Protein AF-A0A387GV36-F1 (afdb_monomer_lite)

pLDDT: mean 76.76, std 13.98, range [37.62, 91.38]

Radius of gyration: 15.14 Å; chains: 1; bounding box: 38×38×39 Å

Secondary structure (DSSP, 8-state):
------S---EEEEEEEEEETTEEEEEEEETTS-EEEEEEEEEEEE-TTS-EEEEEEESSHHHHHHTTS-HHHHHHHHHHHHHHHHHTT-

Foldseek 3Di:
DPPDPPDDWDWDWDDWDDPDDQKIWTWIATPVGDIDIWIKGWDWDADPVRDTDTDIDTPDPVVVCNCVVDPVVVVVVVVVVVVVVVVVVD

Structure (mmCIF, N/CA/C/O backbone):
data_AF-A0A387GV36-F1
#
_entry.id   AF-A0A387GV36-F1
#
loop_
_atom_site.group_PDB
_atom_site.id
_atom_site.type_symbol
_atom_site.label_atom_id
_atom_site.label_alt_id
_atom_site.label_comp_id
_atom_site.label_asym_id
_atom_site.label_entity_id
_atom_site.label_seq_id
_atom_site.pdbx_PDB_ins_code
_atom_site.Cartn_x
_atom_site.Cartn_y
_atom_site.Cartn_z
_atom_site.occupancy
_atom_site.B_iso_or_equiv
_atom_site.auth_seq_id
_atom_site.auth_comp_id
_atom_site.auth_asym_id
_atom_site.auth_atom_id
_atom_site.pdbx_PDB_model_num
ATOM 1 N N . MET A 1 1 ? -18.823 27.733 18.494 1.00 37.62 1 MET A N 1
ATOM 2 C CA . MET A 1 1 ? -19.306 26.848 17.412 1.00 37.62 1 MET A CA 1
ATOM 3 C C . MET A 1 1 ? -18.266 25.763 17.180 1.00 37.62 1 MET A C 1
ATOM 5 O O . MET A 1 1 ? -17.257 26.045 16.553 1.00 37.62 1 MET A O 1
ATOM 9 N N . LYS A 1 2 ? -18.463 24.562 17.735 1.00 42.84 2 LYS A N 1
ATOM 10 C CA . LYS A 1 2 ? -17.712 23.370 17.316 1.00 42.84 2 LYS A CA 1
ATOM 11 C C . LYS A 1 2 ? -18.437 22.832 16.083 1.00 42.84 2 LYS A C 1
ATOM 13 O O . LYS A 1 2 ? -19.572 22.392 16.214 1.00 42.84 2 LYS A O 1
ATOM 18 N N . LYS A 1 3 ? -17.854 23.002 14.897 1.00 46.22 3 LYS A N 1
ATOM 19 C CA . LYS A 1 3 ? -18.351 22.362 13.675 1.00 46.22 3 LYS A CA 1
ATOM 20 C C . LYS A 1 3 ? -17.850 20.917 13.685 1.00 46.22 3 LYS A C 1
ATOM 22 O O . LYS A 1 3 ? -16.645 20.714 13.711 1.00 46.22 3 LYS A O 1
ATOM 27 N N . GLU A 1 4 ? -18.797 19.991 13.768 1.00 48.06 4 GLU A N 1
ATOM 28 C CA . GLU A 1 4 ? -18.777 18.598 13.303 1.00 48.06 4 GLU A CA 1
ATOM 29 C C . GLU A 1 4 ? -17.415 18.075 12.791 1.00 48.06 4 GLU A C 1
ATOM 31 O O . GLU A 1 4 ? -17.072 18.224 11.622 1.00 48.06 4 GLU A O 1
ATOM 36 N N . GLU A 1 5 ? -16.674 17.380 13.658 1.00 48.53 5 GLU A N 1
ATOM 37 C CA . GLU A 1 5 ? -15.725 16.320 13.257 1.00 48.53 5 GLU A CA 1
ATOM 38 C C . GLU A 1 5 ? -16.446 14.956 13.177 1.00 48.53 5 GLU A C 1
ATOM 40 O O . GLU A 1 5 ? -15.851 13.888 13.311 1.00 48.53 5 GLU A O 1
ATOM 45 N N . GLU A 1 6 ? -17.766 14.964 12.990 1.00 45.19 6 GLU A N 1
ATOM 46 C CA . GLU A 1 6 ? -18.576 13.754 12.903 1.00 45.19 6 GLU A CA 1
ATOM 47 C C . GLU A 1 6 ? -18.532 13.212 11.470 1.00 45.19 6 GLU A C 1
ATOM 49 O O . GLU A 1 6 ? -19.303 13.615 10.606 1.00 45.19 6 GLU A O 1
ATOM 54 N N . GLY A 1 7 ? -17.601 12.292 11.201 1.00 54.97 7 GLY A N 1
ATOM 55 C CA . GLY A 1 7 ? -17.711 11.414 10.029 1.00 54.97 7 GLY A CA 1
ATOM 56 C C . GLY A 1 7 ? -16.413 10.987 9.352 1.00 54.97 7 GLY A C 1
ATOM 57 O O . GLY A 1 7 ? -16.456 10.072 8.530 1.00 54.97 7 GLY A O 1
ATOM 58 N N . LYS A 1 8 ? -15.259 11.584 9.678 1.00 62.25 8 LYS A N 1
ATOM 59 C CA . LYS A 1 8 ? -13.979 11.105 9.139 1.00 62.25 8 LYS A CA 1
ATOM 60 C C . LYS A 1 8 ? -13.526 9.865 9.901 1.00 62.25 8 LYS A C 1
ATOM 62 O O . LYS A 1 8 ? -13.172 9.926 11.074 1.00 62.25 8 LYS A O 1
ATOM 67 N N . GLU A 1 9 ? -13.575 8.724 9.228 1.00 69.44 9 GLU A N 1
ATOM 68 C CA . GLU A 1 9 ? -12.936 7.512 9.714 1.00 69.44 9 GLU A CA 1
ATOM 69 C C . GLU A 1 9 ? -11.462 7.517 9.311 1.00 69.44 9 GLU A C 1
ATOM 71 O O . GLU A 1 9 ? -11.135 7.673 8.135 1.00 69.44 9 GLU A O 1
ATOM 76 N N . TYR A 1 10 ? -10.593 7.362 10.306 1.00 73.25 10 TYR A N 1
ATOM 77 C CA . TYR A 1 10 ? -9.153 7.247 10.122 1.00 73.25 10 TYR A CA 1
ATOM 78 C C . TYR A 1 10 ? -8.764 5.779 10.145 1.00 73.25 10 TYR A C 1
ATOM 80 O O . TYR A 1 10 ? -9.168 5.050 11.055 1.00 73.25 10 TYR A O 1
ATOM 88 N N . TYR A 1 11 ? -7.959 5.379 9.169 1.00 77.25 11 TYR A N 1
ATOM 89 C CA . TYR A 1 11 ? -7.414 4.038 9.061 1.00 77.25 11 TYR A CA 1
ATOM 90 C C . TYR A 1 11 ? -5.916 4.084 9.350 1.00 77.25 11 TYR A C 1
ATOM 92 O O . TYR A 1 11 ? -5.228 5.027 8.990 1.00 77.25 11 TYR A O 1
ATOM 100 N N . PHE A 1 12 ? -5.408 3.061 10.021 1.00 79.06 12 PHE A N 1
ATOM 101 C CA . PHE A 1 12 ? -4.010 2.943 10.406 1.00 79.06 12 PHE A CA 1
ATOM 102 C C . PHE A 1 12 ? -3.455 1.648 9.840 1.00 79.06 12 PHE A C 1
ATOM 104 O O . PHE A 1 12 ? -4.114 0.605 9.898 1.00 79.06 12 PHE A O 1
ATOM 111 N N . LEU A 1 13 ? -2.237 1.699 9.303 1.00 83.44 13 LEU A N 1
ATOM 112 C CA . LEU A 1 13 ? -1.570 0.515 8.778 1.00 83.44 13 LEU A CA 1
ATOM 113 C C . LEU A 1 13 ? -1.316 -0.498 9.903 1.00 83.44 13 LEU A C 1
ATOM 115 O O . LEU A 1 13 ? -0.651 -0.191 10.891 1.00 83.44 13 LEU A O 1
ATOM 119 N N . LYS A 1 14 ? -1.829 -1.718 9.731 1.00 85.12 14 LYS A N 1
ATOM 120 C CA . LYS A 1 14 ? -1.615 -2.849 10.642 1.00 85.12 14 LYS A CA 1
ATOM 121 C C . LYS A 1 14 ? -0.495 -3.758 10.160 1.00 85.12 14 LYS A C 1
ATOM 123 O O . LYS A 1 14 ? 0.367 -4.138 10.944 1.00 85.12 14 LYS A O 1
ATOM 128 N N . SER A 1 15 ? -0.546 -4.143 8.887 1.00 88.19 15 SER A N 1
ATOM 129 C CA . SER A 1 15 ? 0.442 -5.021 8.264 1.00 88.19 15 SER A CA 1
ATOM 130 C C . SER A 1 15 ? 0.496 -4.814 6.753 1.00 88.19 15 SER A C 1
ATOM 132 O O . SER A 1 15 ? -0.491 -4.417 6.128 1.00 88.19 15 SER A O 1
ATOM 134 N N . ILE A 1 16 ? 1.673 -5.095 6.196 1.00 89.62 16 ILE A N 1
ATOM 135 C CA . ILE A 1 16 ? 1.940 -5.219 4.763 1.00 89.62 16 ILE A CA 1
ATOM 136 C C . ILE A 1 16 ? 2.484 -6.629 4.562 1.00 89.62 16 ILE A C 1
ATOM 138 O O . ILE A 1 16 ? 3.429 -7.023 5.245 1.00 89.62 16 ILE A O 1
ATOM 142 N N . GLU A 1 17 ? 1.897 -7.379 3.641 1.00 91.38 17 GLU A N 1
ATOM 143 C CA . GLU A 1 17 ? 2.341 -8.725 3.283 1.00 91.38 17 GLU A CA 1
ATOM 144 C C . GLU A 1 17 ? 2.566 -8.777 1.770 1.00 91.38 17 GLU A C 1
ATOM 146 O O . GLU A 1 17 ? 1.750 -8.265 1.003 1.00 91.38 17 GLU A O 1
ATOM 151 N N . ARG A 1 18 ? 3.679 -9.366 1.318 1.00 88.31 18 ARG A N 1
ATOM 152 C CA . ARG A 1 18 ? 3.912 -9.576 -0.118 1.00 88.31 18 ARG A CA 1
ATOM 153 C C . ARG A 1 18 ? 3.060 -10.754 -0.576 1.00 88.31 18 ARG A C 1
ATOM 155 O O . ARG A 1 18 ? 3.176 -11.841 -0.016 1.00 88.31 18 ARG A O 1
ATOM 162 N N . TYR A 1 19 ? 2.221 -10.527 -1.577 1.00 88.19 19 TYR A N 1
ATOM 163 C CA . TYR A 1 19 ? 1.370 -11.558 -2.166 1.00 88.19 19 TYR A CA 1
ATOM 164 C C . TYR A 1 19 ? 1.963 -12.097 -3.475 1.00 88.19 19 TYR A C 1
ATOM 166 O O . TYR A 1 19 ? 1.917 -13.298 -3.729 1.00 88.19 19 TYR A O 1
ATOM 174 N N . GLY A 1 20 ? 2.602 -11.221 -4.250 1.00 84.75 20 GLY A N 1
ATOM 175 C CA . GLY A 1 20 ? 3.246 -11.533 -5.521 1.00 84.75 20 GLY A CA 1
ATOM 176 C C . GLY A 1 20 ? 4.212 -10.427 -5.938 1.00 84.75 20 GLY A C 1
ATOM 177 O O . GLY A 1 20 ? 4.455 -9.477 -5.184 1.00 84.75 20 GLY A O 1
ATOM 178 N N . ASP A 1 21 ? 4.776 -10.539 -7.137 1.00 86.50 21 ASP A N 1
ATOM 179 C CA . ASP A 1 21 ? 5.665 -9.509 -7.675 1.00 86.50 21 ASP A CA 1
ATOM 180 C C . ASP A 1 21 ? 4.880 -8.224 -7.944 1.00 86.50 21 ASP A C 1
ATOM 182 O O . ASP A 1 21 ? 3.997 -8.174 -8.793 1.00 86.50 21 ASP A O 1
ATOM 186 N N . GLY A 1 22 ? 5.192 -7.178 -7.176 1.00 86.31 22 GLY A N 1
ATOM 187 C CA . GLY A 1 22 ? 4.451 -5.919 -7.217 1.00 86.31 22 GLY A CA 1
ATOM 188 C C . GLY A 1 22 ? 3.082 -5.970 -6.531 1.00 86.31 22 GLY A C 1
ATOM 189 O O . GLY A 1 22 ? 2.383 -4.966 -6.538 1.00 86.31 22 GLY A O 1
ATOM 190 N N . GLU A 1 23 ? 2.698 -7.075 -5.894 1.00 90.44 23 GLU A N 1
ATOM 191 C CA . GLU A 1 23 ? 1.395 -7.220 -5.240 1.00 90.44 23 GLU A CA 1
ATOM 192 C C . GLU A 1 23 ? 1.537 -7.310 -3.718 1.00 90.44 23 GLU A C 1
ATOM 194 O O . GLU A 1 23 ? 2.266 -8.149 -3.179 1.00 90.44 23 GLU A O 1
ATOM 199 N N . PHE A 1 24 ? 0.799 -6.454 -3.012 1.00 90.06 24 PHE A N 1
ATOM 200 C CA . PHE A 1 24 ? 0.866 -6.304 -1.563 1.00 90.06 24 PHE A CA 1
ATOM 201 C C . PHE A 1 24 ? -0.523 -6.423 -0.945 1.00 90.06 24 PHE A C 1
ATOM 203 O O . PHE A 1 24 ? -1.437 -5.677 -1.287 1.00 90.06 24 PHE A O 1
ATOM 210 N N . PHE A 1 25 ? -0.679 -7.320 0.021 1.00 90.88 25 PHE A N 1
ATOM 211 C CA . PHE A 1 25 ? -1.865 -7.362 0.858 1.00 90.88 25 PHE A CA 1
ATOM 212 C C . PHE A 1 25 ? -1.698 -6.370 2.010 1.00 90.88 25 PHE A C 1
ATOM 214 O O . PHE A 1 25 ? -0.782 -6.484 2.828 1.00 90.88 25 PHE A O 1
ATOM 221 N N . ILE A 1 26 ? -2.575 -5.371 2.057 1.00 89.25 26 ILE A N 1
ATOM 222 C CA . ILE A 1 26 ? -2.542 -4.302 3.049 1.00 89.25 26 ILE A CA 1
ATOM 223 C C . ILE A 1 26 ? -3.685 -4.522 4.022 1.00 89.25 26 ILE A C 1
ATOM 225 O O . ILE A 1 26 ? -4.846 -4.599 3.620 1.00 89.25 26 ILE A O 1
ATOM 229 N N . ARG A 1 27 ? -3.369 -4.577 5.316 1.00 88.12 27 ARG A N 1
ATOM 230 C CA . ARG A 1 27 ? -4.375 -4.584 6.376 1.00 88.12 27 ARG A CA 1
ATOM 231 C C . ARG A 1 27 ? -4.329 -3.269 7.129 1.00 88.12 27 ARG A C 1
ATOM 233 O O . ARG A 1 27 ? -3.275 -2.864 7.618 1.00 88.12 27 ARG A O 1
ATOM 240 N N . VAL A 1 28 ? -5.489 -2.644 7.273 1.00 85.31 28 VAL A N 1
ATOM 241 C CA . VAL A 1 28 ? -5.665 -1.407 8.034 1.00 85.31 28 VAL A CA 1
ATOM 242 C C . VAL A 1 28 ? -6.727 -1.587 9.111 1.00 85.31 28 VAL A C 1
ATOM 244 O O . VAL A 1 28 ? -7.591 -2.455 8.995 1.00 85.31 28 VAL A O 1
ATOM 247 N N . PHE A 1 29 ? -6.666 -0.781 10.164 1.00 84.69 29 PHE A N 1
ATOM 248 C CA . PHE A 1 29 ? -7.675 -0.759 11.222 1.00 84.69 29 PHE A CA 1
ATOM 249 C C . PHE A 1 29 ? -8.113 0.667 11.532 1.00 84.69 29 PHE A C 1
ATOM 251 O O . PHE A 1 29 ? -7.310 1.589 11.412 1.00 84.69 29 PHE A O 1
ATOM 258 N N . SER A 1 30 ? -9.363 0.854 11.941 1.00 83.62 30 SER A N 1
ATOM 259 C CA . SER A 1 30 ? -9.883 2.148 12.372 1.00 83.62 30 SER A CA 1
ATOM 260 C C . SER A 1 30 ? -9.987 2.240 13.893 1.00 83.62 30 SER A C 1
ATOM 262 O O . SER A 1 30 ? -10.010 1.236 14.608 1.00 83.62 30 SER A O 1
ATOM 264 N N . LEU A 1 31 ? -10.087 3.466 14.414 1.00 79.00 31 LEU A N 1
ATOM 265 C CA . LEU A 1 31 ? -10.311 3.706 15.849 1.00 79.00 31 LEU A CA 1
ATOM 266 C C . LEU A 1 31 ? -11.677 3.207 16.340 1.00 79.00 31 LEU A C 1
ATOM 268 O O . LEU A 1 31 ? -11.893 3.116 17.545 1.00 79.00 31 LEU A O 1
ATOM 272 N N . LYS A 1 32 ? -12.594 2.878 15.422 1.00 81.31 32 LYS A N 1
ATOM 273 C CA . LYS A 1 32 ? -13.896 2.280 15.740 1.00 81.31 32 LYS A CA 1
ATOM 274 C C . LYS A 1 32 ? -13.819 0.759 15.910 1.00 81.31 32 LYS A C 1
ATOM 276 O O . LYS A 1 32 ? -14.803 0.148 16.310 1.00 81.31 32 LYS A O 1
ATOM 281 N N . GLY A 1 33 ? -12.648 0.164 15.669 1.00 80.00 33 GLY A N 1
ATOM 282 C CA . GLY A 1 33 ? -12.413 -1.276 15.770 1.00 80.00 33 GLY A CA 1
ATOM 283 C C . GLY A 1 33 ? -12.600 -2.025 14.452 1.00 80.00 33 GLY A C 1
ATOM 284 O O . GLY A 1 33 ? -12.353 -3.231 14.406 1.00 80.00 33 GLY A O 1
ATOM 285 N N . ASP A 1 34 ? -12.971 -1.329 13.377 1.00 83.12 34 ASP A N 1
ATOM 286 C CA . ASP A 1 34 ? -13.115 -1.939 12.062 1.00 83.12 34 ASP A CA 1
ATOM 287 C C . ASP A 1 34 ? -11.741 -2.295 11.499 1.00 83.12 34 ASP A C 1
ATOM 289 O O . ASP A 1 34 ? -10.775 -1.540 11.607 1.00 83.12 34 ASP A O 1
ATOM 293 N N . THR A 1 35 ? -11.630 -3.482 10.912 1.00 85.12 35 THR A N 1
ATOM 294 C CA . THR A 1 35 ? -10.428 -3.912 10.194 1.00 85.12 35 THR A CA 1
ATOM 295 C C . THR A 1 35 ? -10.803 -4.152 8.749 1.00 85.12 35 THR A C 1
ATOM 297 O O . THR A 1 35 ? -11.765 -4.859 8.460 1.00 85.12 35 THR A O 1
ATOM 300 N N . MET A 1 36 ? -10.006 -3.601 7.843 1.00 84.75 36 MET A N 1
ATOM 301 C CA . MET A 1 36 ? -10.170 -3.792 6.410 1.00 84.75 36 MET A CA 1
ATOM 302 C C . MET A 1 36 ? -8.896 -4.367 5.815 1.00 84.75 36 MET A C 1
ATOM 304 O O . MET A 1 36 ? -7.801 -4.256 6.375 1.00 84.75 36 MET A O 1
ATOM 308 N N . SER A 1 37 ? -9.040 -5.039 4.683 1.00 87.44 37 SER A N 1
ATOM 309 C CA . SER A 1 37 ? -7.900 -5.523 3.921 1.00 87.44 37 SER A CA 1
ATOM 310 C C . SER A 1 37 ? -8.159 -5.370 2.435 1.00 87.44 37 SER A C 1
ATOM 312 O O . SER A 1 37 ? -9.280 -5.597 1.976 1.00 87.44 37 SER A O 1
ATOM 314 N N . PHE A 1 38 ? -7.121 -4.985 1.706 1.00 87.31 38 PHE A N 1
ATOM 315 C CA . PHE A 1 38 ? -7.182 -4.776 0.268 1.00 87.31 38 PHE A CA 1
ATOM 316 C C . PHE A 1 38 ? -5.875 -5.192 -0.401 1.00 87.31 38 PHE A C 1
ATOM 318 O O . PHE A 1 38 ? -4.806 -5.184 0.215 1.00 87.31 38 PHE A O 1
ATOM 325 N N . LEU A 1 39 ? -5.988 -5.582 -1.669 1.00 89.19 39 LEU A N 1
ATOM 326 C CA . LEU A 1 39 ? -4.858 -5.910 -2.525 1.00 89.19 39 LEU A CA 1
ATOM 327 C C . LEU A 1 39 ? -4.387 -4.635 -3.221 1.00 89.19 3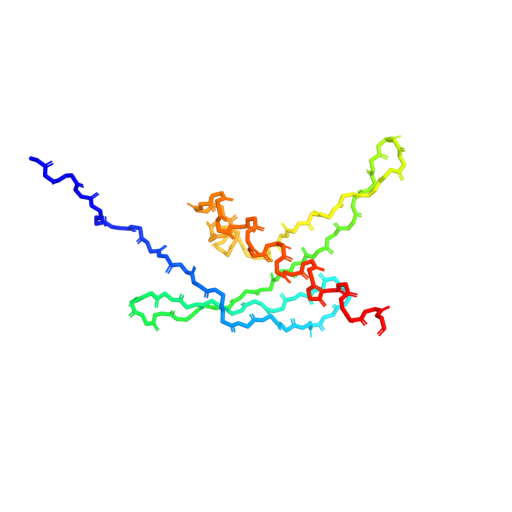9 LEU A C 1
ATOM 329 O O . LEU A 1 39 ? -5.150 -4.017 -3.962 1.00 89.19 39 LEU A O 1
ATOM 333 N N . LEU A 1 40 ? -3.140 -4.256 -2.967 1.00 88.44 40 LEU A N 1
ATOM 334 C CA . LEU A 1 40 ? -2.463 -3.136 -3.594 1.00 88.44 40 LEU A CA 1
ATOM 335 C C . LEU A 1 40 ? -1.506 -3.654 -4.665 1.00 88.44 40 LEU A C 1
ATOM 337 O O . LEU A 1 40 ? -0.612 -4.446 -4.378 1.00 88.44 40 LEU A O 1
ATOM 341 N N . ILE A 1 41 ? -1.665 -3.158 -5.882 1.00 89.31 41 ILE A N 1
ATOM 342 C 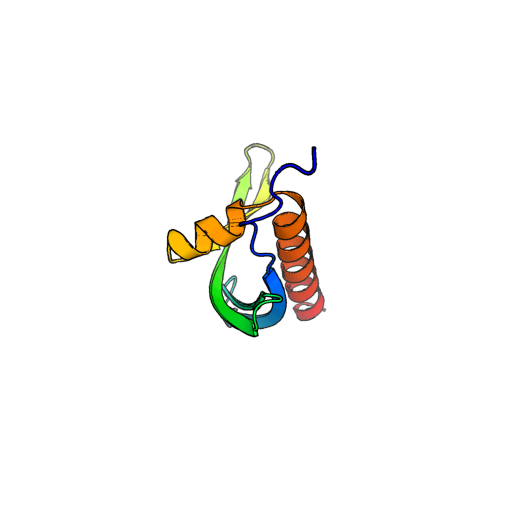CA . ILE A 1 41 ? -0.867 -3.533 -7.044 1.00 89.31 41 ILE A CA 1
ATOM 343 C C . ILE A 1 41 ? 0.040 -2.355 -7.391 1.00 89.31 41 ILE A C 1
ATOM 345 O O . ILE A 1 41 ? -0.435 -1.234 -7.590 1.00 89.31 41 ILE A O 1
ATOM 349 N N . LYS A 1 42 ? 1.345 -2.615 -7.441 1.00 87.69 42 LYS A N 1
ATOM 350 C CA . LYS A 1 42 ? 2.406 -1.696 -7.844 1.00 87.69 42 LYS A CA 1
ATOM 351 C C . LYS A 1 42 ? 2.765 -1.957 -9.300 1.00 87.69 42 LYS A C 1
ATOM 353 O O . LYS A 1 42 ? 3.207 -3.046 -9.653 1.00 87.69 42 LYS A O 1
ATOM 358 N N . GLU A 1 43 ? 2.671 -0.922 -10.118 1.00 87.81 43 GLU A N 1
ATOM 359 C CA . GLU A 1 43 ? 3.055 -0.950 -11.527 1.00 87.81 43 GLU A CA 1
ATOM 360 C C . GLU A 1 43 ? 4.173 0.061 -11.776 1.00 87.81 43 GLU A C 1
ATOM 362 O O . GLU A 1 43 ? 4.127 1.189 -11.284 1.00 87.81 43 GLU A O 1
ATOM 367 N N . LEU A 1 44 ? 5.195 -0.337 -12.535 1.00 86.44 44 LEU A N 1
ATOM 368 C CA . LEU A 1 44 ? 6.254 0.567 -12.973 1.00 86.44 44 LEU A CA 1
ATOM 369 C C . LEU A 1 44 ? 5.892 1.126 -14.343 1.00 86.44 44 LEU A C 1
ATOM 371 O O . LEU A 1 44 ? 5.820 0.388 -15.324 1.00 86.44 44 LEU A O 1
ATOM 375 N N . VAL A 1 45 ? 5.683 2.435 -14.404 1.00 88.31 45 VAL A N 1
ATOM 376 C CA . VAL A 1 45 ? 5.350 3.135 -15.643 1.00 88.31 45 VAL A CA 1
ATOM 377 C C . VAL A 1 45 ? 6.589 3.887 -16.128 1.00 88.31 45 VAL A C 1
ATOM 379 O O . VAL A 1 45 ? 7.145 4.677 -15.358 1.00 88.31 45 VAL A O 1
ATOM 382 N N . PRO A 1 46 ? 7.045 3.655 -17.371 1.00 89.94 46 PRO A N 1
ATOM 383 C CA . PRO A 1 46 ? 8.154 4.405 -17.940 1.00 89.94 46 PRO A CA 1
ATOM 384 C C . PRO A 1 46 ? 7.731 5.848 -18.236 1.00 89.94 46 PRO A C 1
ATOM 386 O O . PRO A 1 46 ? 6.632 6.106 -18.727 1.00 89.94 46 PRO A O 1
ATOM 389 N N . MET A 1 47 ? 8.627 6.786 -17.960 1.00 89.94 47 MET A N 1
ATOM 390 C CA . MET A 1 47 ? 8.505 8.192 -18.319 1.00 89.94 47 MET A CA 1
ATOM 391 C C . MET A 1 47 ? 9.300 8.497 -19.592 1.00 89.94 47 MET A C 1
ATOM 393 O O . MET A 1 47 ? 10.254 7.800 -19.938 1.00 89.94 47 MET A O 1
ATOM 397 N N . GLU A 1 48 ? 8.940 9.582 -20.280 1.00 91.00 48 GLU A N 1
ATOM 398 C CA . GLU A 1 48 ? 9.608 10.016 -21.519 1.00 91.00 48 GLU A CA 1
ATOM 399 C C . GLU A 1 48 ? 11.106 10.317 -21.330 1.00 91.00 48 GLU A C 1
ATOM 401 O O . GLU A 1 48 ? 11.886 10.213 -22.273 1.00 91.00 48 GLU A O 1
ATOM 406 N N . ASN A 1 49 ? 11.527 10.651 -20.106 1.00 90.88 49 ASN A N 1
ATOM 407 C CA . ASN A 1 49 ? 12.923 10.896 -19.741 1.00 90.88 49 ASN A CA 1
ATOM 408 C C . ASN A 1 49 ? 13.725 9.610 -19.436 1.00 90.88 49 ASN A C 1
ATOM 410 O O . ASN A 1 49 ? 14.891 9.706 -19.059 1.00 90.88 49 ASN A O 1
ATOM 414 N N . GLY A 1 50 ? 13.123 8.423 -19.584 1.00 86.81 50 GLY A N 1
ATOM 415 C CA . GLY A 1 50 ? 13.751 7.130 -19.296 1.00 86.81 50 GLY A CA 1
ATOM 416 C C . GLY A 1 50 ? 13.723 6.710 -17.822 1.00 86.81 50 GLY A C 1
ATOM 417 O O . GLY A 1 50 ? 14.215 5.631 -17.494 1.00 86.81 50 GLY A O 1
ATOM 418 N N . GLU A 1 51 ? 13.150 7.524 -16.932 1.00 89.62 51 GLU A N 1
ATOM 419 C CA . GLU A 1 51 ? 12.901 7.144 -15.539 1.00 89.62 51 GLU A CA 1
ATOM 420 C C . GLU A 1 51 ? 11.633 6.282 -15.419 1.00 89.62 51 GLU A C 1
ATOM 422 O O . GLU A 1 51 ? 10.808 6.223 -16.330 1.00 89.62 51 GLU A O 1
ATOM 427 N N . PHE A 1 52 ? 11.456 5.615 -14.277 1.00 83.75 52 PHE A N 1
ATOM 428 C CA . PHE A 1 52 ? 10.246 4.853 -13.968 1.00 83.75 52 PHE A CA 1
ATOM 429 C C . PHE A 1 52 ? 9.554 5.438 -12.742 1.00 83.75 52 PHE A C 1
ATOM 431 O O . PHE A 1 52 ? 10.201 5.726 -11.734 1.00 83.75 52 PHE A O 1
ATOM 438 N N . ILE A 1 53 ? 8.228 5.542 -12.793 1.00 83.81 53 ILE A N 1
ATOM 439 C CA . ILE A 1 53 ? 7.400 5.886 -11.633 1.00 83.81 53 ILE A CA 1
ATOM 440 C C . ILE A 1 53 ? 6.635 4.659 -11.154 1.00 83.81 53 ILE A C 1
ATOM 442 O O . ILE A 1 53 ? 6.179 3.844 -11.950 1.00 83.81 53 ILE A O 1
ATOM 446 N N . SER A 1 54 ? 6.492 4.525 -9.836 1.00 82.50 54 SER A N 1
ATOM 447 C CA . SER A 1 54 ? 5.620 3.509 -9.244 1.00 82.50 54 SER A CA 1
ATOM 448 C C . SER A 1 54 ? 4.202 4.057 -9.130 1.00 82.50 54 SER A C 1
ATOM 450 O O . SER A 1 54 ? 3.961 5.003 -8.378 1.00 82.50 54 SER A O 1
ATOM 452 N N . LEU A 1 55 ? 3.274 3.451 -9.860 1.00 82.56 55 LEU A N 1
ATOM 453 C CA . LEU A 1 55 ? 1.841 3.637 -9.693 1.00 82.56 55 LEU A CA 1
ATOM 454 C C . LEU A 1 55 ? 1.318 2.568 -8.734 1.00 82.56 55 LEU A C 1
ATOM 456 O O . LEU A 1 55 ? 1.720 1.412 -8.822 1.00 82.56 55 LEU A O 1
ATOM 460 N N . TYR A 1 56 ? 0.415 2.947 -7.836 1.00 81.75 56 TYR A N 1
ATOM 461 C CA . TYR A 1 56 ? -0.223 2.018 -6.909 1.00 81.75 56 TYR A CA 1
ATOM 462 C C . TYR A 1 56 ? -1.737 2.099 -7.066 1.00 81.75 56 TYR A C 1
ATOM 464 O O . TYR A 1 56 ? -2.293 3.199 -7.058 1.00 81.75 56 TYR A O 1
ATOM 472 N N . ARG A 1 57 ? -2.396 0.947 -7.194 1.00 85.38 57 ARG A N 1
ATOM 473 C CA . ARG A 1 57 ? -3.856 0.844 -7.316 1.00 85.38 57 ARG A CA 1
ATOM 474 C C . ARG A 1 57 ? -4.405 -0.325 -6.512 1.00 85.38 57 ARG A C 1
ATOM 476 O O . ARG A 1 57 ? -3.736 -1.345 -6.381 1.00 85.38 57 ARG A O 1
ATOM 483 N N . CYS A 1 58 ? -5.625 -0.191 -6.012 1.00 85.31 58 CYS A N 1
ATOM 484 C CA . CYS A 1 58 ? -6.399 -1.326 -5.527 1.00 85.31 58 CYS A CA 1
ATOM 485 C C . CYS A 1 58 ? -7.190 -1.972 -6.666 1.00 85.31 58 CYS A C 1
ATOM 487 O O . CYS A 1 58 ? -7.597 -1.287 -7.606 1.00 85.31 58 CYS A O 1
ATOM 489 N N . ASP A 1 59 ? -7.465 -3.269 -6.526 1.00 80.94 59 ASP A N 1
ATOM 490 C CA . ASP A 1 59 ? -8.321 -4.033 -7.446 1.00 80.94 59 ASP A CA 1
ATOM 491 C C . ASP A 1 59 ? -9.795 -3.572 -7.407 1.00 80.94 59 ASP A C 1
ATOM 493 O O . ASP A 1 59 ? -10.506 -3.607 -8.408 1.00 80.94 59 ASP A O 1
ATOM 497 N N . ARG A 1 60 ? -10.258 -3.069 -6.253 1.00 80.50 60 ARG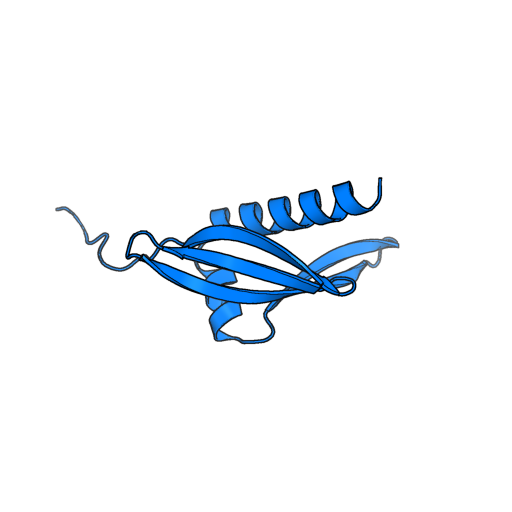 A N 1
ATOM 498 C CA . ARG A 1 60 ? -11.636 -2.589 -6.059 1.00 80.50 60 ARG A CA 1
ATOM 499 C C . ARG A 1 60 ? -11.697 -1.072 -5.900 1.00 80.50 60 ARG A C 1
ATOM 501 O O . ARG A 1 60 ? -10.936 -0.483 -5.132 1.00 80.50 60 ARG A O 1
ATOM 508 N N . ASP A 1 61 ? -12.677 -0.443 -6.549 1.00 76.12 61 ASP A N 1
ATOM 509 C CA . ASP A 1 61 ? -12.895 1.012 -6.495 1.00 76.12 61 ASP A CA 1
ATOM 510 C C . ASP A 1 61 ? -13.164 1.538 -5.079 1.00 76.12 61 ASP A C 1
ATOM 512 O O . ASP A 1 61 ? -12.739 2.638 -4.726 1.00 76.12 61 ASP A O 1
ATOM 516 N N . GLU A 1 62 ? -13.853 0.763 -4.242 1.00 74.50 62 GLU A N 1
ATOM 517 C CA . GLU A 1 62 ? -14.113 1.128 -2.845 1.00 74.50 62 GLU A CA 1
ATOM 518 C C . GLU A 1 62 ? -12.826 1.163 -2.015 1.00 74.50 62 GLU A C 1
ATOM 520 O O . GLU A 1 62 ? -12.633 2.081 -1.216 1.00 74.50 62 GLU A O 1
ATOM 525 N N . ASP A 1 63 ? -11.902 0.240 -2.281 1.00 76.56 63 ASP A N 1
ATOM 526 C CA . ASP A 1 63 ? -10.584 0.211 -1.652 1.00 76.56 63 ASP A CA 1
ATOM 527 C C . ASP A 1 63 ? -9.721 1.384 -2.163 1.00 76.56 63 ASP A C 1
ATOM 529 O O . ASP A 1 63 ? -9.026 2.039 -1.383 1.00 76.56 63 ASP A O 1
ATOM 533 N N . ASN A 1 64 ? -9.831 1.739 -3.452 1.00 72.31 64 ASN A N 1
ATOM 534 C CA . ASN A 1 64 ? -9.195 2.942 -4.007 1.00 72.31 64 ASN A CA 1
ATOM 535 C C . ASN A 1 64 ? -9.708 4.231 -3.348 1.00 72.31 64 ASN A C 1
ATOM 537 O O . ASN A 1 64 ? -8.939 5.171 -3.160 1.00 72.31 64 ASN A O 1
ATOM 541 N N . ARG A 1 65 ? -10.987 4.288 -2.950 1.00 72.50 65 ARG A N 1
ATOM 542 C CA . AR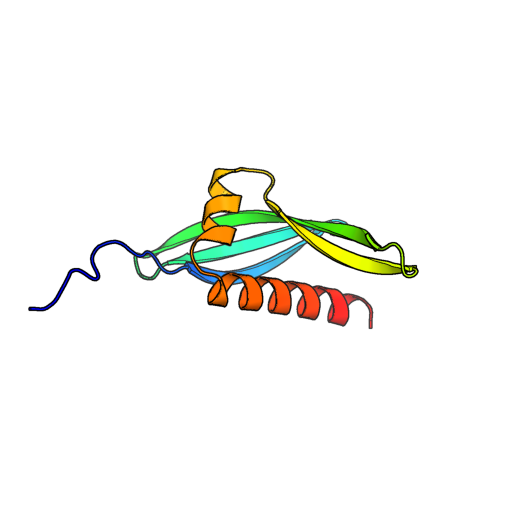G A 1 65 ? -11.537 5.445 -2.222 1.00 72.50 65 ARG A CA 1
ATOM 543 C C . ARG A 1 65 ? -10.919 5.606 -0.837 1.00 72.50 65 ARG A C 1
ATOM 545 O O . ARG A 1 65 ? -10.776 6.733 -0.364 1.00 72.50 65 ARG A O 1
ATOM 552 N N . ILE A 1 66 ? -10.539 4.511 -0.182 1.00 67.62 66 ILE A N 1
ATOM 553 C CA . ILE A 1 66 ? -9.790 4.556 1.084 1.00 67.62 66 ILE A CA 1
ATOM 554 C C . ILE A 1 66 ? -8.405 5.154 0.820 1.00 67.62 66 ILE A C 1
ATOM 556 O O . ILE A 1 66 ? -8.000 6.092 1.507 1.00 67.62 66 ILE A O 1
ATOM 560 N N . LEU A 1 67 ? -7.755 4.725 -0.266 1.00 65.94 67 LEU A N 1
ATOM 561 C CA . LEU A 1 67 ? -6.514 5.315 -0.776 1.00 65.94 67 LEU A CA 1
ATOM 562 C C . LEU A 1 67 ? -6.665 6.706 -1.402 1.00 65.94 67 LEU A C 1
ATOM 564 O O . LEU A 1 67 ? -5.705 7.203 -1.977 1.00 65.94 67 LEU A O 1
ATOM 568 N N . SER A 1 68 ? -7.826 7.353 -1.354 1.00 64.00 68 SER A N 1
ATOM 569 C CA . SER A 1 68 ? -7.997 8.714 -1.878 1.00 64.00 68 SER A CA 1
ATOM 570 C C . SER A 1 68 ? -8.526 9.687 -0.828 1.00 64.00 68 SER A C 1
ATOM 572 O O . SER A 1 68 ? -8.663 10.877 -1.112 1.00 6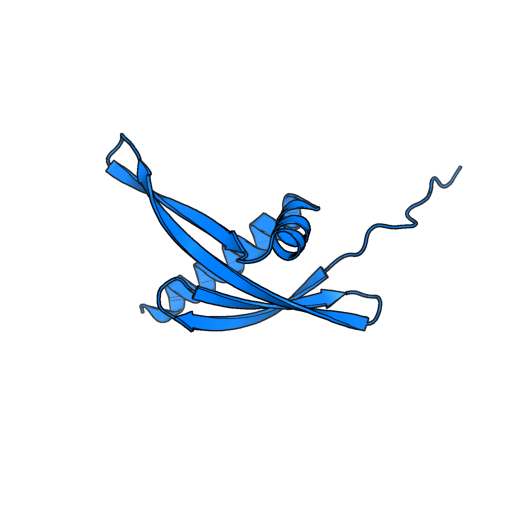4.00 68 SER A O 1
ATOM 574 N N . ARG A 1 69 ? -8.864 9.195 0.373 1.00 58.09 69 ARG A N 1
ATOM 575 C CA . ARG A 1 69 ? -9.633 9.949 1.371 1.00 58.09 69 ARG A CA 1
ATOM 576 C C . ARG A 1 69 ? -8.821 10.949 2.196 1.00 58.09 69 ARG A C 1
ATOM 578 O O . ARG A 1 69 ? -9.429 11.881 2.709 1.00 58.09 69 ARG A O 1
ATOM 585 N N . ASP A 1 70 ? -7.490 10.847 2.252 1.00 55.81 70 ASP A N 1
ATOM 586 C CA . ASP A 1 70 ? -6.623 11.937 2.730 1.00 55.81 70 ASP A CA 1
ATOM 587 C C . ASP A 1 70 ? -5.169 11.792 2.221 1.00 55.81 70 ASP A C 1
ATOM 589 O O . ASP A 1 70 ? -4.497 10.783 2.432 1.00 55.81 70 ASP A O 1
ATOM 593 N N . ILE A 1 71 ? -4.660 12.840 1.558 1.00 50.72 71 ILE A N 1
ATOM 594 C CA . ILE A 1 71 ? -3.374 12.867 0.819 1.00 50.72 71 ILE A CA 1
ATOM 595 C C . ILE A 1 71 ? -2.157 12.579 1.724 1.00 50.72 71 ILE A C 1
ATOM 597 O O . ILE A 1 71 ? -1.122 12.098 1.254 1.00 50.72 71 ILE A O 1
ATOM 601 N N . TYR A 1 72 ? -2.267 12.869 3.023 1.00 49.53 72 TYR A N 1
ATOM 602 C CA . TYR A 1 72 ? -1.183 12.674 3.989 1.00 49.53 72 TYR A CA 1
ATOM 603 C C . TYR A 1 72 ? -1.004 11.209 4.414 1.00 49.53 72 TYR A C 1
ATOM 605 O O . TYR A 1 72 ? 0.129 10.798 4.657 1.00 49.53 72 TYR A O 1
ATOM 613 N N . ASP A 1 73 ? -2.076 10.415 4.427 1.00 62.81 73 ASP A N 1
ATOM 614 C CA . ASP A 1 73 ? -2.053 9.016 4.877 1.00 62.81 73 ASP A CA 1
ATOM 615 C C . ASP A 1 73 ? -1.590 8.073 3.754 1.00 62.81 73 ASP A C 1
ATOM 617 O O . ASP A 1 73 ? -0.714 7.229 3.930 1.00 62.81 73 ASP A O 1
ATOM 621 N N . ILE A 1 74 ? -2.039 8.337 2.523 1.00 62.88 74 ILE A N 1
ATOM 622 C CA . ILE A 1 74 ? -1.661 7.560 1.330 1.00 62.88 74 ILE A CA 1
ATOM 623 C C . ILE A 1 74 ? -0.166 7.667 1.059 1.00 62.88 74 ILE A C 1
ATOM 625 O O . ILE A 1 74 ? 0.492 6.672 0.787 1.00 62.88 74 ILE A O 1
ATOM 629 N N . ARG A 1 75 ? 0.413 8.869 1.166 1.00 68.69 75 ARG A N 1
ATOM 630 C CA . ARG A 1 75 ? 1.865 9.042 1.008 1.00 68.69 75 ARG A CA 1
ATOM 631 C C . ARG A 1 75 ? 2.641 8.286 2.086 1.00 68.69 75 ARG A C 1
ATOM 633 O O . ARG A 1 75 ? 3.730 7.801 1.794 1.00 68.69 75 ARG A O 1
ATOM 640 N N . GLY A 1 76 ? 2.105 8.190 3.303 1.00 74.25 76 GLY A N 1
ATOM 641 C CA . GLY A 1 76 ? 2.671 7.379 4.382 1.00 74.25 76 GLY A CA 1
ATOM 642 C C . GLY A 1 76 ? 2.617 5.888 4.058 1.00 74.25 76 GLY A C 1
ATOM 643 O O . GLY A 1 76 ? 3.647 5.218 4.109 1.00 74.25 76 GLY A O 1
ATOM 644 N N . LEU A 1 77 ? 1.453 5.401 3.625 1.00 77.12 77 LEU A N 1
ATOM 645 C CA . LEU A 1 77 ? 1.244 4.022 3.191 1.00 77.12 77 LEU A CA 1
ATOM 646 C C . LEU A 1 77 ? 2.167 3.647 2.023 1.00 77.12 77 LEU A C 1
ATOM 648 O O . LEU A 1 77 ? 2.890 2.660 2.105 1.00 77.12 77 LEU A O 1
ATOM 652 N N . MET A 1 78 ? 2.212 4.465 0.968 1.00 78.19 78 MET A N 1
ATOM 653 C CA . MET A 1 78 ? 3.053 4.211 -0.206 1.00 78.19 78 MET A CA 1
ATOM 654 C C . MET A 1 78 ? 4.542 4.250 0.136 1.00 78.19 78 MET A C 1
ATOM 656 O O . MET A 1 78 ? 5.310 3.454 -0.395 1.00 78.19 78 MET A O 1
ATOM 660 N N . LYS A 1 79 ? 4.966 5.124 1.060 1.00 81.38 79 LYS A N 1
ATOM 661 C CA . LYS A 1 79 ? 6.339 5.107 1.587 1.00 81.38 79 LYS A CA 1
ATOM 662 C C . LYS A 1 79 ? 6.630 3.834 2.375 1.00 81.38 79 LYS A C 1
ATOM 664 O O . LYS A 1 79 ? 7.707 3.274 2.205 1.00 81.38 79 LYS A O 1
ATOM 669 N N . ALA A 1 80 ? 5.699 3.378 3.212 1.00 81.12 80 ALA A N 1
ATOM 670 C CA . ALA A 1 80 ? 5.858 2.143 3.975 1.00 81.12 80 ALA A CA 1
ATOM 671 C C . ALA A 1 80 ? 5.954 0.919 3.049 1.00 81.12 80 ALA A C 1
ATOM 673 O O . ALA A 1 80 ? 6.836 0.086 3.237 1.00 81.12 80 ALA A O 1
ATOM 674 N N . VAL A 1 81 ? 5.117 0.856 2.008 1.00 84.00 81 VAL A N 1
ATOM 675 C CA . VAL A 1 81 ? 5.165 -0.194 0.978 1.00 84.00 81 VAL A CA 1
ATOM 676 C C . VAL A 1 81 ? 6.478 -0.139 0.198 1.00 84.00 81 VAL A C 1
ATOM 678 O O . VAL A 1 81 ? 7.144 -1.160 0.066 1.00 84.00 81 VAL A O 1
ATOM 681 N N . ALA A 1 82 ? 6.903 1.042 -0.260 1.00 82.69 82 ALA A N 1
ATOM 682 C CA . ALA A 1 82 ? 8.169 1.196 -0.975 1.00 82.69 82 ALA A CA 1
ATOM 683 C C . ALA A 1 82 ? 9.382 0.808 -0.108 1.00 82.69 82 ALA A C 1
ATOM 685 O O . ALA A 1 82 ? 10.291 0.132 -0.588 1.00 82.69 82 ALA A O 1
ATOM 686 N N . ALA A 1 83 ? 9.386 1.188 1.175 1.00 83.81 83 ALA A N 1
ATOM 687 C CA . ALA A 1 83 ? 10.428 0.794 2.117 1.00 83.81 83 ALA A CA 1
ATOM 688 C C . ALA A 1 83 ? 10.450 -0.730 2.315 1.00 83.81 83 ALA A C 1
ATOM 690 O O . ALA A 1 83 ? 11.506 -1.347 2.184 1.00 83.81 83 ALA A O 1
ATOM 691 N N . PHE A 1 84 ? 9.288 -1.344 2.551 1.00 82.75 84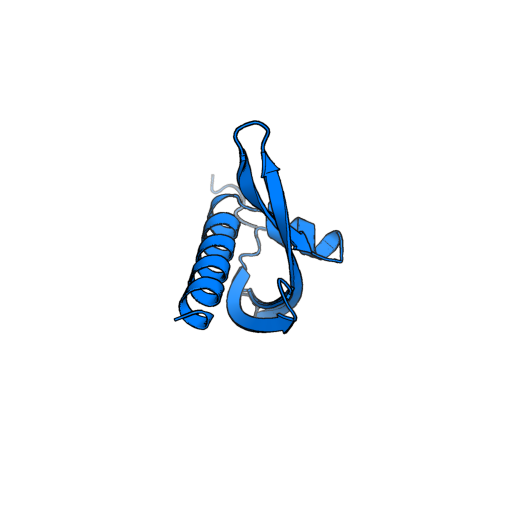 PHE A N 1
ATOM 692 C CA . PHE A 1 84 ? 9.147 -2.795 2.692 1.00 82.75 84 PHE A CA 1
ATOM 693 C C . PHE A 1 84 ? 9.638 -3.557 1.449 1.00 82.75 84 PHE A C 1
ATOM 695 O O . PHE A 1 84 ? 10.370 -4.542 1.558 1.00 82.75 84 PHE A O 1
ATOM 702 N N . ASP A 1 85 ? 9.291 -3.066 0.260 1.00 82.75 85 ASP A N 1
ATOM 703 C CA . ASP A 1 85 ? 9.736 -3.633 -1.011 1.00 82.75 85 ASP A CA 1
ATOM 704 C C . ASP A 1 85 ? 11.261 -3.534 -1.187 1.00 82.75 85 ASP A C 1
ATOM 706 O O . ASP A 1 85 ? 11.902 -4.506 -1.588 1.00 82.75 85 ASP A O 1
ATOM 710 N N . SER A 1 86 ? 11.862 -2.399 -0.812 1.00 78.06 86 SER A N 1
ATOM 711 C CA . SER A 1 86 ? 13.309 -2.174 -0.940 1.00 78.06 86 SER A CA 1
ATOM 712 C C . SER A 1 86 ? 14.161 -3.044 -0.008 1.00 78.06 86 SER A C 1
ATOM 714 O O . SER A 1 86 ? 15.197 -3.542 -0.432 1.00 78.06 86 SER A O 1
ATOM 716 N N . VAL A 1 87 ? 13.709 -3.290 1.229 1.00 65.69 87 VAL A N 1
ATOM 717 C CA . VAL A 1 87 ? 14.423 -4.140 2.204 1.00 65.69 87 VAL A CA 1
ATOM 718 C C . VAL A 1 87 ? 14.431 -5.610 1.771 1.00 65.69 87 VAL A C 1
ATOM 720 O O . VAL A 1 87 ? 15.351 -6.353 2.095 1.00 65.69 87 VAL A O 1
ATOM 723 N N . SER A 1 88 ? 13.427 -6.028 1.000 1.00 56.25 88 SER A N 1
ATOM 724 C CA . SER A 1 88 ? 13.297 -7.409 0.521 1.00 56.25 88 SER A CA 1
ATOM 725 C C . SER A 1 88 ? 14.264 -7.763 -0.624 1.00 56.25 88 SER A C 1
ATOM 727 O O . SER A 1 88 ? 14.324 -8.923 -1.018 1.00 56.25 88 SER A O 1
ATOM 729 N N . HIS A 1 89 ? 14.989 -6.780 -1.174 1.00 50.19 89 HIS A N 1
ATOM 730 C CA . HIS A 1 89 ? 15.935 -6.944 -2.288 1.00 50.19 89 HIS A CA 1
ATOM 731 C C . HIS A 1 89 ? 17.409 -6.747 -1.872 1.00 50.19 89 HIS A C 1
ATOM 733 O O . HIS A 1 89 ? 18.270 -6.600 -2.741 1.00 50.19 89 HIS A O 1
ATOM 739 N N . SER A 1 90 ? 17.697 -6.728 -0.564 1.00 43.50 90 SER A N 1
ATOM 740 C CA . SER A 1 90 ? 19.047 -6.574 0.014 1.00 43.50 90 SER A CA 1
ATOM 741 C C . SER A 1 90 ? 19.562 -7.839 0.685 1.00 43.50 90 SER A C 1
ATOM 743 O O . SER A 1 90 ? 18.736 -8.568 1.276 1.00 43.50 90 SER A O 1
#

Sequence (90 aa):
MKKEEEGKEYYFLKSIERYGDGEFFIRVFSLKGDTMSFLLIKELVPMENGEFISLYRCDRDEDNRILSRDIYDIRGLMKAVAAFDSVSHS